Protein AF-0000000070552982 (afdb_homodimer)

Foldseek 3Di:
DDLVLVCVLVVDPLLVVLLVVQVVHKDFLVRSVVVDDDDSVVSVVSVVSCVVLVQKDWDDDPPTIIIHGDVVSVVCSVVVVVVVVPPPD/DDLVLVCVLVVDPLLVVLLVVQVVHKDFLVRSVVVDDDDSVVSVVSQVSCVVLVQKDWDDDPPTIIIHGDVVSVVCSVVVVVVVVPPPD

Solvent-accessible surface area (backbone atoms only — not comparable to full-atom values): 9796 Å² total; per-residue (Å²): 133,56,62,39,45,43,26,49,44,50,25,37,68,66,48,43,50,50,48,52,51,26,64,76,42,70,37,33,68,68,64,52,45,74,78,48,98,66,54,68,70,55,49,53,51,49,51,47,48,32,34,74,44,48,39,33,46,75,43,79,54,89,96,40,52,37,33,35,56,32,62,65,52,52,50,50,43,53,50,55,58,48,54,69,65,60,63,80,115,134,55,62,39,45,43,27,48,42,50,26,38,68,66,49,42,49,52,48,52,53,27,63,76,42,70,37,33,67,68,62,52,46,74,76,48,97,64,53,69,71,56,50,52,50,48,53,49,48,31,33,73,44,49,38,32,46,74,45,79,54,90,95,40,52,37,31,36,56,32,62,64,52,52,50,49,40,53,49,55,57,48,54,69,66,60,63,80,115

Radius of gyration: 18.56 Å; Cα contacts (8 Å, |Δi|>4): 207; chains: 2; bounding box: 26×62×46 Å

Nearest PDB structures (foldseek):
  7p6f-assembly2_CCC-2  TM=9.593E-01  e=2.022E-08  Streptomyces griseus
  7p6f-assembly1_BBB  TM=9.258E-01  e=1.214E-07  Streptomyces griseus
  3f6v-assembly1_A-2  TM=8.883E-01  e=1.583E-07  Rhodococcus jostii RHA1
  2oqg-assembly1_D  TM=9.238E-01  e=8.322E-07  Rhodococcus jostii RHA1
  3f6o-assembly1_A  TM=8.132E-01  e=5.229E-07  Rhodococcus jostii RHA1

Secondary structure (DSSP, 8-state):
--HHHHHHHHTSHHHHHHHHHHHH--EEHHHHHTT--S-HHHHHHHHHHHHHTTSEEEEEETTEEEEEE-HHHHHHHHHHHHHHHHTT-/--HHHHHHHHTSHHHHHHHHHHHH--EEHHHHHTT--S-HHHHHHHHHHHHHTTSEEEEEETTEEEEEE-HHHHHHHHHHHHHHHHTT-

pLDDT: mean 92.43, std 10.32, range [36.56, 98.38]

InterPro domains:
  IPR001845 HTH ArsR-type DNA-binding domain [PF01022] (12-58)
  IPR001845 HTH ArsR-type DNA-binding domain [PR00778] (7-22)
  IPR001845 HTH ArsR-type DNA-binding domain [PR00778] (39-54)
  IPR001845 HTH ArsR-type DNA-binding domain [PR00778] (54-69)
  IPR001845 HTH ArsR-type DNA-binding domain [PS50987] (1-89)
  IPR001845 HTH ArsR-type DNA-binding domain [SM00418] (5-83)
  IPR011991 ArsR-like helix-turn-helix domain [cd00090] (7-70)
  IPR036388 Winged helix-like DNA-binding domain superfamily [G3DSA:1.10.10.10] (2-87)
  IPR036390 Winged helix DNA-binding domain superfamily [SSF46785] (5-79)
  IPR047796 Transcriptional repressor SdpR-like [NF033789] (6-83)
  IPR051081 HTH-type Metal-responsive Transcriptional Regulators [PTHR33154] (2-84)

Sequence (178 aa):
MSVGSVFKAISDPTRREILKLLNEKDLSAGEIAEHFDISKPALTKHLNILREAELVSSEKQGNFVIYSINVTVLQQALSGFMSIFGKKEMSVGSVFKAISDPTRREILKLLNEKDLSAGEIAEHFDISKPALTKHLNILREAELVSSEKQGNFVIYSINVTVLQQALSGFMSIFGKKE

Organism: Lachnospira eligens (strain ATCC 27750 / DSM 3376 / VPI C15-48 / C15-B4) (NCBI:txid515620)

Structure (mmCIF, N/CA/C/O backbone):
data_AF-0000000070552982-model_v1
#
loop_
_entity.id
_entity.type
_entity.pdbx_description
1 polymer 'ArsR family transcriptional regulator'
#
loop_
_atom_site.group_PDB
_atom_site.id
_atom_site.type_symbol
_atom_site.label_atom_id
_atom_site.label_alt_id
_atom_site.label_comp_id
_atom_site.label_asym_id
_atom_site.label_entity_id
_atom_site.label_seq_id
_atom_site.pdbx_PDB_ins_code
_atom_site.Cartn_x
_atom_site.Cartn_y
_atom_site.Cartn_z
_atom_site.occupancy
_atom_site.B_iso_or_equiv
_atom_site.auth_seq_id
_atom_site.auth_comp_id
_atom_site.auth_asym_id
_atom_site.auth_atom_id
_atom_site.pdbx_PDB_model_num
ATOM 1 N N . MET A 1 1 ? -13.969 -5.266 -0.482 1 64.44 1 MET A N 1
ATOM 2 C CA . MET A 1 1 ? -12.547 -5.16 -0.178 1 64.44 1 MET A CA 1
ATOM 3 C C . MET A 1 1 ? -12.125 -3.701 -0.032 1 64.44 1 MET A C 1
ATOM 5 O O . MET A 1 1 ? -12.648 -2.83 -0.728 1 64.44 1 MET A O 1
ATOM 9 N N . SER A 1 2 ? -11.312 -3.51 1.043 1 81.44 2 SER A N 1
ATOM 10 C CA . SER A 1 2 ? -10.898 -2.125 1.256 1 81.44 2 SER A CA 1
ATOM 11 C C . SER A 1 2 ? -9.531 -1.852 0.637 1 81.44 2 SER A C 1
ATOM 13 O O . SER A 1 2 ? -8.75 -2.775 0.424 1 81.44 2 SER A O 1
ATOM 15 N N . VAL A 1 3 ? -9.336 -0.683 0.134 1 86.06 3 VAL A N 1
ATOM 16 C CA . VAL A 1 3 ? -8.047 -0.25 -0.408 1 86.06 3 VAL A CA 1
ATOM 17 C C . VAL A 1 3 ? -6.938 -0.542 0.598 1 86.06 3 VAL A C 1
ATOM 19 O O . VAL A 1 3 ? -5.812 -0.865 0.213 1 86.06 3 VAL A O 1
ATOM 22 N N . GLY A 1 4 ? -7.348 -0.542 1.834 1 90.44 4 GLY A N 1
ATOM 23 C CA . GLY A 1 4 ? -6.395 -0.831 2.895 1 90.44 4 GLY A CA 1
ATOM 24 C C . GLY A 1 4 ? -5.875 -2.256 2.859 1 90.44 4 GLY A C 1
ATOM 25 O O . GLY A 1 4 ? -4.695 -2.498 3.119 1 90.44 4 GLY A O 1
ATOM 26 N N . SER A 1 5 ? -6.773 -3.186 2.51 1 92.69 5 SER A N 1
ATOM 27 C CA . SER A 1 5 ? -6.375 -4.586 2.432 1 92.69 5 SER A CA 1
ATOM 28 C C . SER A 1 5 ? -5.367 -4.812 1.309 1 92.69 5 SER A C 1
ATOM 30 O O . SER A 1 5 ? -4.449 -5.625 1.442 1 92.69 5 SER A O 1
ATOM 32 N N . VAL A 1 6 ? -5.543 -4.109 0.26 1 95.06 6 VAL A N 1
ATOM 33 C CA . VAL A 1 6 ? -4.625 -4.211 -0.87 1 95.06 6 VAL A CA 1
ATOM 34 C C . VAL A 1 6 ? -3.246 -3.688 -0.465 1 95.06 6 VAL A C 1
ATOM 36 O O . VAL A 1 6 ? -2.234 -4.359 -0.675 1 95.06 6 VAL A O 1
ATOM 39 N N . PHE A 1 7 ? -3.246 -2.559 0.178 1 94.25 7 PHE A N 1
ATOM 40 C CA . PHE A 1 7 ? -1.975 -1.963 0.569 1 94.25 7 PHE A CA 1
ATOM 41 C C . PHE A 1 7 ? -1.266 -2.832 1.603 1 94.25 7 PHE A C 1
ATOM 43 O O . PHE A 1 7 ? -0.043 -2.984 1.559 1 94.25 7 PHE A O 1
ATOM 50 N N . LYS A 1 8 ? -2.016 -3.344 2.463 1 93.62 8 LYS A N 1
ATOM 51 C CA . LYS A 1 8 ? -1.441 -4.254 3.449 1 93.62 8 LYS A CA 1
ATOM 52 C C . LYS A 1 8 ? -0.845 -5.488 2.775 1 93.62 8 LYS A C 1
ATOM 54 O O . LYS A 1 8 ? 0.251 -5.926 3.131 1 93.62 8 LYS A O 1
ATOM 59 N N . ALA A 1 9 ? -1.543 -5.98 1.908 1 95.94 9 ALA A N 1
ATOM 60 C CA . ALA A 1 9 ? -1.104 -7.191 1.218 1 95.94 9 ALA A CA 1
ATOM 61 C C . ALA A 1 9 ? 0.209 -6.953 0.478 1 95.94 9 ALA A C 1
ATOM 63 O O . ALA A 1 9 ? 1.13 -7.77 0.558 1 95.94 9 ALA A O 1
ATOM 64 N N . ILE A 1 10 ? 0.353 -5.812 -0.151 1 95 10 ILE A N 1
ATOM 65 C CA . ILE A 1 10 ? 1.493 -5.613 -1.039 1 95 10 ILE A CA 1
ATOM 66 C C . ILE A 1 10 ? 2.625 -4.922 -0.281 1 95 10 ILE A C 1
ATOM 68 O O . ILE A 1 10 ? 3.674 -4.625 -0.855 1 95 10 ILE A O 1
ATOM 72 N N . SER A 1 11 ? 2.375 -4.645 0.982 1 94.12 11 SER A N 1
ATOM 73 C CA . SER A 1 11 ? 3.461 -4.09 1.786 1 94.12 11 SER A CA 1
ATOM 74 C C . SER A 1 11 ? 4.578 -5.109 1.981 1 94.12 11 SER A C 1
ATOM 76 O O . SER A 1 11 ? 5.699 -4.746 2.348 1 94.12 11 SER A O 1
ATOM 78 N N . ASP A 1 12 ? 4.312 -6.363 1.79 1 95.19 12 ASP A N 1
ATOM 79 C CA . ASP A 1 12 ? 5.281 -7.445 1.921 1 95.19 12 ASP A CA 1
ATOM 80 C C . ASP A 1 12 ? 6.039 -7.668 0.613 1 95.19 12 ASP A C 1
ATOM 82 O O . ASP A 1 12 ? 5.426 -7.832 -0.444 1 95.19 12 ASP A O 1
ATOM 86 N N . PRO A 1 13 ? 7.344 -7.734 0.72 1 94.12 13 PRO A N 1
ATOM 87 C CA . PRO A 1 13 ? 8.117 -7.891 -0.512 1 94.12 13 PRO A CA 1
ATOM 88 C C . PRO A 1 13 ? 7.883 -9.234 -1.193 1 94.12 13 PRO A C 1
ATOM 90 O O . PRO A 1 13 ? 7.898 -9.32 -2.424 1 94.12 13 PRO A O 1
ATOM 93 N N . THR A 1 14 ? 7.742 -10.234 -0.427 1 96.44 14 THR A N 1
ATOM 94 C CA . THR A 1 14 ? 7.52 -11.555 -0.996 1 96.44 14 THR A CA 1
ATOM 95 C C . THR A 1 14 ? 6.215 -11.594 -1.785 1 96.44 14 THR A C 1
ATOM 97 O O . THR A 1 14 ? 6.168 -12.133 -2.893 1 96.44 14 THR A O 1
ATOM 100 N N . ARG A 1 15 ? 5.227 -11.023 -1.212 1 96.81 15 ARG A N 1
ATOM 101 C CA . ARG A 1 15 ? 3.939 -10.992 -1.895 1 96.81 15 ARG A CA 1
ATOM 102 C C . ARG A 1 15 ? 4.016 -10.164 -3.174 1 96.81 15 ARG A C 1
ATOM 104 O O . ARG A 1 15 ? 3.373 -10.5 -4.172 1 96.81 15 ARG A O 1
ATOM 111 N N . ARG A 1 16 ? 4.758 -9.086 -3.146 1 95.56 16 ARG A N 1
ATOM 112 C CA . ARG A 1 16 ? 4.953 -8.32 -4.371 1 95.56 16 ARG A CA 1
ATOM 113 C C . ARG A 1 16 ? 5.66 -9.156 -5.434 1 95.56 16 ARG A C 1
ATOM 115 O O . ARG A 1 16 ? 5.332 -9.07 -6.621 1 95.56 16 ARG A O 1
ATOM 122 N N . GLU A 1 17 ? 6.57 -9.922 -5.074 1 95.88 17 GLU A N 1
ATOM 123 C CA . GLU A 1 17 ? 7.297 -10.789 -6.004 1 95.88 17 GLU A CA 1
ATOM 124 C C . GLU A 1 17 ? 6.395 -11.883 -6.555 1 95.88 17 GLU A C 1
ATOM 126 O O . GLU A 1 17 ? 6.496 -12.25 -7.727 1 95.88 17 GLU A O 1
ATOM 131 N N . ILE A 1 18 ? 5.59 -12.414 -5.723 1 97.69 18 ILE A N 1
ATOM 132 C CA . ILE A 1 18 ? 4.629 -13.422 -6.164 1 97.69 18 ILE A CA 1
ATOM 133 C C . ILE A 1 18 ? 3.727 -12.836 -7.246 1 97.69 18 ILE A C 1
ATOM 135 O O . ILE A 1 18 ? 3.479 -13.477 -8.273 1 97.69 18 ILE A O 1
ATOM 139 N N . LEU A 1 19 ? 3.271 -11.648 -7.031 1 97.25 19 LEU A N 1
ATOM 140 C CA . LEU A 1 19 ? 2.406 -10.992 -8.008 1 97.25 19 LEU A CA 1
ATOM 141 C C . LEU A 1 19 ? 3.139 -10.781 -9.328 1 97.25 19 LEU A C 1
ATOM 143 O O . LEU A 1 19 ? 2.549 -10.938 -10.398 1 97.25 19 LEU A O 1
ATOM 147 N N . LYS A 1 20 ? 4.352 -10.422 -9.242 1 95.31 20 LYS A N 1
ATOM 148 C CA . LYS A 1 20 ? 5.164 -10.258 -10.438 1 95.31 20 LYS A CA 1
ATOM 149 C C . LYS A 1 20 ? 5.25 -11.555 -11.234 1 95.31 20 LYS A C 1
ATOM 151 O O . LYS A 1 20 ? 5.109 -11.555 -12.461 1 95.31 20 LYS A O 1
ATOM 156 N N . LEU A 1 21 ? 5.48 -12.555 -10.523 1 96.12 21 LEU A N 1
ATOM 157 C CA . LEU A 1 21 ? 5.562 -13.875 -11.148 1 96.12 21 LEU A CA 1
ATOM 158 C C . LEU A 1 21 ? 4.25 -14.227 -11.836 1 96.12 21 LEU A C 1
ATOM 160 O O . LEU A 1 21 ? 4.25 -14.672 -12.992 1 96.12 21 LEU A O 1
ATOM 164 N N . LEU A 1 22 ? 3.164 -13.945 -11.195 1 97.19 22 LEU A N 1
ATOM 165 C CA . LEU A 1 22 ? 1.846 -14.32 -11.703 1 97.19 22 LEU A CA 1
ATOM 166 C C . LEU A 1 22 ? 1.429 -13.406 -12.852 1 97.19 22 LEU A C 1
ATOM 168 O O . LEU A 1 22 ? 0.516 -13.734 -13.609 1 97.19 22 LEU A O 1
ATOM 172 N N . ASN A 1 23 ? 2.018 -12.289 -12.828 1 95.44 23 ASN A N 1
ATOM 173 C CA . ASN A 1 23 ? 1.771 -11.398 -13.961 1 95.44 23 ASN A CA 1
ATOM 174 C C . ASN A 1 23 ? 2.309 -11.992 -15.258 1 95.44 23 ASN A C 1
ATOM 176 O O . ASN A 1 23 ? 1.804 -11.68 -16.344 1 95.44 23 ASN A O 1
ATOM 180 N N . GLU A 1 24 ? 3.273 -12.781 -15.203 1 94.44 24 GLU A N 1
ATOM 181 C CA . GLU A 1 24 ? 3.881 -13.406 -16.375 1 94.44 24 GLU A CA 1
ATOM 182 C C . GLU A 1 24 ? 3.113 -14.656 -16.797 1 94.44 24 GLU A C 1
ATOM 184 O O . GLU A 1 24 ? 2.992 -14.945 -17.984 1 94.44 24 GLU A O 1
ATOM 189 N N . LYS A 1 25 ? 2.678 -15.406 -15.82 1 95.75 25 LYS A N 1
ATOM 190 C CA . LYS A 1 25 ? 1.979 -16.656 -16.094 1 95.75 25 LYS A CA 1
ATOM 191 C C . LYS A 1 25 ? 1.217 -17.141 -14.867 1 95.75 25 LYS A C 1
ATOM 193 O O . LYS A 1 25 ? 1.643 -16.922 -13.734 1 95.75 25 LYS A O 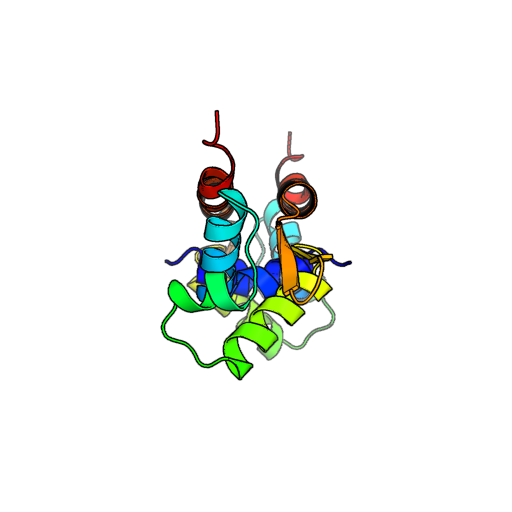1
ATOM 198 N N . ASP A 1 26 ? 0.097 -17.844 -15.094 1 97.62 26 ASP A N 1
ATOM 199 C CA . ASP A 1 26 ? -0.603 -18.547 -14.023 1 97.62 26 ASP A CA 1
ATOM 200 C C . ASP A 1 26 ? 0.213 -19.734 -13.523 1 97.62 26 ASP A C 1
ATOM 202 O O . ASP A 1 26 ? 0.816 -20.453 -14.312 1 97.62 26 ASP A O 1
ATOM 206 N N . LEU A 1 27 ? 0.264 -19.906 -12.234 1 97.94 27 LEU A N 1
ATOM 207 C CA . LEU A 1 27 ? 1.106 -20.953 -11.68 1 97.94 27 LEU A CA 1
ATOM 208 C C . LEU A 1 27 ? 0.408 -21.641 -10.508 1 97.94 27 LEU A C 1
ATOM 210 O O . LEU A 1 27 ? -0.45 -21.047 -9.852 1 97.94 27 LEU A O 1
ATOM 214 N N . SER A 1 28 ? 0.802 -22.891 -10.312 1 97.5 28 SER A N 1
ATOM 215 C CA . SER A 1 28 ? 0.379 -23.594 -9.109 1 97.5 28 SER A CA 1
ATOM 216 C C . SER A 1 28 ? 1.217 -23.188 -7.902 1 97.5 28 SER A C 1
ATOM 218 O O . SER A 1 28 ? 2.271 -22.562 -8.055 1 97.5 28 SER A O 1
ATOM 220 N N . ALA A 1 29 ? 0.72 -23.547 -6.66 1 96.38 29 ALA A N 1
ATOM 221 C CA . ALA A 1 29 ? 1.483 -23.266 -5.449 1 96.38 29 ALA A CA 1
ATOM 222 C C . ALA A 1 29 ? 2.885 -23.859 -5.527 1 96.38 29 ALA A C 1
ATOM 224 O O . ALA A 1 29 ? 3.859 -23.234 -5.102 1 96.38 29 ALA A O 1
ATOM 225 N N . GLY A 1 30 ? 2.936 -25.062 -6.047 1 95.5 30 GLY A N 1
ATOM 226 C CA . GLY A 1 30 ? 4.219 -25.734 -6.199 1 95.5 30 GLY A CA 1
ATOM 227 C C . GLY A 1 30 ? 5.16 -25 -7.145 1 95.5 30 GLY A C 1
ATOM 228 O O . GLY A 1 30 ? 6.348 -24.859 -6.855 1 95.5 30 GLY A O 1
ATOM 229 N N . GLU A 1 31 ? 4.664 -24.609 -8.273 1 96.94 31 GLU A N 1
ATOM 230 C CA . GLU A 1 31 ? 5.457 -23.859 -9.25 1 96.94 31 GLU A CA 1
ATOM 231 C C . GLU A 1 31 ? 5.926 -22.531 -8.68 1 96.94 31 GLU A C 1
ATOM 233 O O . GLU A 1 31 ? 7.051 -22.094 -8.938 1 96.94 31 GLU A O 1
ATOM 238 N N . ILE A 1 32 ? 5.066 -21.875 -7.961 1 97.75 32 ILE A N 1
ATOM 239 C CA . ILE A 1 32 ? 5.441 -20.625 -7.309 1 97.75 32 ILE A CA 1
ATOM 240 C C . ILE A 1 32 ? 6.562 -20.891 -6.305 1 97.75 32 ILE A C 1
ATOM 242 O O . ILE A 1 32 ? 7.551 -20.156 -6.262 1 97.75 32 ILE A O 1
ATOM 246 N N . ALA A 1 33 ? 6.465 -21.906 -5.535 1 96.88 33 ALA A N 1
ATOM 247 C CA . ALA A 1 33 ? 7.422 -22.234 -4.484 1 96.88 33 ALA A CA 1
ATOM 248 C C . ALA A 1 33 ? 8.828 -22.422 -5.059 1 96.88 33 ALA A C 1
ATOM 250 O O . ALA A 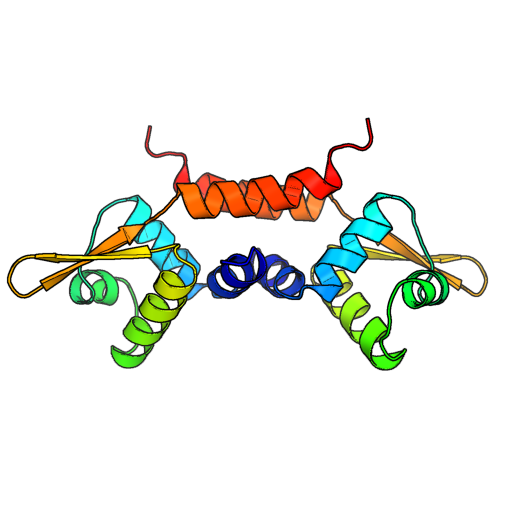1 33 ? 9.82 -22.141 -4.383 1 96.88 33 ALA A O 1
ATOM 251 N N . GLU A 1 34 ? 8.883 -22.828 -6.316 1 96.88 34 GLU A N 1
ATOM 252 C CA . GLU A 1 34 ? 10.164 -23.078 -6.977 1 96.88 34 GLU A CA 1
ATOM 253 C C . GLU A 1 34 ? 10.953 -21.781 -7.156 1 96.88 34 GLU A C 1
ATOM 255 O O . GLU A 1 34 ? 12.164 -21.812 -7.367 1 96.88 34 GLU A O 1
ATOM 260 N N . HIS A 1 35 ? 10.273 -20.703 -7.031 1 96.56 35 HIS A N 1
ATOM 261 C CA . HIS A 1 35 ? 10.906 -19.422 -7.281 1 96.56 35 HIS A CA 1
ATOM 262 C C . HIS A 1 35 ? 11.266 -18.719 -5.977 1 96.56 35 HIS A C 1
ATOM 264 O O . HIS A 1 35 ? 11.836 -17.625 -5.988 1 96.56 35 HIS A O 1
ATOM 270 N N . PHE A 1 36 ? 10.945 -19.297 -4.832 1 96.56 36 PHE A N 1
ATOM 271 C CA . PHE A 1 36 ? 11.172 -18.672 -3.537 1 96.56 36 PHE A CA 1
ATOM 272 C C . PHE A 1 36 ? 11.836 -19.641 -2.566 1 96.56 36 PHE A C 1
ATOM 274 O O . PHE A 1 36 ? 11.688 -20.859 -2.699 1 96.56 36 PHE A O 1
ATOM 281 N N . ASP A 1 37 ? 12.578 -19.016 -1.658 1 95.69 37 ASP A N 1
ATOM 282 C CA . ASP A 1 37 ? 13.156 -19.797 -0.564 1 95.69 37 ASP A CA 1
ATOM 283 C C . ASP A 1 37 ? 12.328 -19.641 0.71 1 95.69 37 ASP A C 1
ATOM 285 O O . ASP A 1 37 ? 12.797 -19.094 1.703 1 95.69 37 ASP A O 1
ATOM 289 N N . ILE A 1 38 ? 11.141 -20.094 0.695 1 94.31 38 ILE A N 1
ATOM 290 C CA . ILE A 1 38 ? 10.242 -20 1.844 1 94.31 38 ILE A CA 1
ATOM 291 C C . ILE A 1 38 ? 9.516 -21.344 2.027 1 94.31 38 ILE A C 1
ATOM 293 O O . ILE A 1 38 ? 9.469 -22.156 1.105 1 94.31 38 ILE A O 1
ATOM 297 N N . SER A 1 39 ? 9.039 -21.578 3.205 1 96.25 39 SER A N 1
ATOM 298 C CA . SER A 1 39 ? 8.336 -22.812 3.523 1 96.25 39 SER A CA 1
ATOM 299 C C . SER A 1 39 ? 6.965 -22.859 2.854 1 96.25 39 SER A C 1
ATOM 301 O O . SER A 1 39 ? 6.418 -21.812 2.482 1 96.25 39 SER A O 1
ATOM 303 N N . LYS A 1 40 ? 6.453 -24.047 2.691 1 95.31 40 LYS A N 1
ATOM 304 C CA . LYS A 1 40 ? 5.117 -24.234 2.135 1 95.31 40 LYS A CA 1
ATOM 305 C C . LYS A 1 40 ? 4.066 -23.5 2.973 1 95.31 40 LYS A C 1
ATOM 307 O O . LYS A 1 40 ? 3.195 -22.812 2.432 1 95.31 40 LYS A O 1
ATOM 312 N N . PRO A 1 41 ? 4.148 -23.625 4.297 1 96.81 41 PRO A N 1
ATOM 313 C CA . PRO A 1 41 ? 3.178 -22.891 5.102 1 96.81 41 PRO A CA 1
ATOM 314 C C . PRO A 1 41 ? 3.264 -21.375 4.883 1 96.81 41 PRO A C 1
ATOM 316 O O . PRO A 1 41 ? 2.236 -20.688 4.855 1 96.81 41 PRO A O 1
ATOM 319 N N . ALA A 1 42 ? 4.449 -20.859 4.727 1 97.44 42 ALA A N 1
ATOM 320 C CA . ALA A 1 42 ? 4.625 -19.438 4.477 1 97.44 42 ALA A CA 1
ATOM 321 C C . ALA A 1 42 ? 4.012 -19.031 3.139 1 97.44 42 ALA A C 1
ATOM 323 O O . ALA A 1 42 ? 3.32 -18.016 3.045 1 97.44 42 ALA A O 1
ATOM 324 N N . LEU A 1 43 ? 4.316 -19.812 2.146 1 97.75 43 LEU A N 1
ATOM 325 C CA . LEU A 1 43 ? 3.764 -19.531 0.824 1 97.75 43 LEU A CA 1
ATOM 326 C C . LEU A 1 43 ? 2.24 -19.547 0.859 1 97.75 43 LEU A C 1
ATOM 328 O O . LEU A 1 43 ? 1.594 -18.672 0.286 1 97.75 43 LEU A O 1
ATOM 332 N N . THR A 1 44 ? 1.737 -20.562 1.433 1 97.38 44 THR A N 1
ATOM 333 C CA . THR A 1 44 ? 0.289 -20.672 1.564 1 97.38 44 THR A CA 1
ATOM 334 C C . THR A 1 44 ? -0.287 -19.438 2.234 1 97.38 44 THR A C 1
ATOM 336 O O . THR A 1 44 ? -1.286 -18.875 1.771 1 97.38 44 THR A O 1
ATOM 339 N N . LYS A 1 45 ? 0.34 -19.016 3.33 1 98.12 45 LYS A N 1
ATOM 340 C CA . LYS A 1 45 ? -0.1 -17.812 4.035 1 98.12 45 LYS A CA 1
ATOM 341 C C . LYS A 1 45 ? -0.075 -16.594 3.119 1 98.12 45 LYS A C 1
ATOM 343 O O . LYS A 1 45 ? -1.018 -15.797 3.109 1 98.12 45 LYS A O 1
ATOM 348 N N . HIS A 1 46 ? 1 -16.438 2.389 1 98.25 46 HIS A N 1
ATOM 349 C CA . HIS A 1 46 ? 1.101 -15.32 1.455 1 98.25 46 HIS A CA 1
ATOM 350 C C . HIS A 1 46 ? -0.018 -15.367 0.42 1 98.25 46 HIS A C 1
ATOM 352 O O . HIS A 1 46 ? -0.669 -14.352 0.159 1 98.25 46 HIS A O 1
ATOM 358 N N . LEU A 1 47 ? -0.229 -16.547 -0.145 1 98.25 47 LEU A N 1
ATOM 359 C CA . LEU A 1 47 ? -1.253 -16.703 -1.173 1 98.25 47 LEU A CA 1
ATOM 360 C C . LEU A 1 47 ? -2.641 -16.438 -0.605 1 98.25 47 LEU A C 1
ATOM 362 O O . LEU A 1 47 ? -3.486 -15.844 -1.283 1 98.25 47 LEU A O 1
ATOM 366 N N . ASN A 1 48 ? -2.889 -16.812 0.602 1 98 48 ASN A N 1
ATOM 367 C CA . ASN A 1 48 ? -4.168 -16.531 1.249 1 98 48 ASN A CA 1
ATOM 368 C C . ASN A 1 48 ? -4.398 -15.039 1.442 1 98 48 ASN A C 1
ATOM 370 O O . ASN A 1 48 ? -5.492 -14.539 1.191 1 98 48 ASN A O 1
ATOM 374 N N . ILE A 1 49 ? -3.393 -14.383 1.924 1 97.75 49 ILE A N 1
ATOM 375 C CA . ILE A 1 49 ? -3.488 -12.938 2.127 1 97.75 49 ILE A CA 1
ATOM 376 C C . ILE A 1 49 ? -3.781 -12.25 0.798 1 97.75 49 ILE A C 1
ATOM 378 O O . ILE A 1 49 ? -4.641 -11.367 0.726 1 97.75 49 ILE A O 1
ATOM 382 N N . LEU A 1 50 ? -3.105 -12.68 -0.257 1 98 50 LEU A N 1
ATOM 383 C CA . LEU A 1 50 ? -3.299 -12.102 -1.58 1 98 50 LEU A CA 1
ATOM 384 C C . LEU A 1 50 ? -4.699 -12.398 -2.104 1 98 50 LEU A C 1
ATOM 386 O O . LEU A 1 50 ? -5.324 -11.547 -2.74 1 98 50 LEU A O 1
ATOM 390 N N . ARG A 1 51 ? -5.16 -13.555 -1.821 1 97.25 51 ARG A N 1
ATOM 391 C CA . ARG A 1 51 ? -6.508 -13.93 -2.232 1 97.25 51 ARG A CA 1
ATOM 392 C C . ARG A 1 51 ? -7.559 -13.125 -1.474 1 97.25 51 ARG A C 1
ATOM 394 O O . ARG A 1 51 ? -8.531 -12.648 -2.066 1 97.25 51 ARG A O 1
ATOM 401 N N . GLU A 1 52 ? -7.402 -12.992 -0.218 1 96.62 52 GLU A N 1
ATOM 402 C CA . GLU A 1 52 ? -8.336 -12.234 0.609 1 96.62 52 GLU A CA 1
ATOM 403 C C . GLU A 1 52 ? -8.422 -10.781 0.157 1 96.62 52 GLU A C 1
ATOM 405 O O . GLU A 1 52 ? -9.477 -10.156 0.241 1 96.62 52 GLU A O 1
ATOM 410 N N . ALA A 1 53 ? -7.316 -10.305 -0.318 1 96.81 53 ALA A N 1
ATOM 411 C CA . ALA A 1 53 ? -7.27 -8.938 -0.833 1 96.81 53 ALA A CA 1
ATOM 412 C C . ALA A 1 53 ? -7.758 -8.883 -2.277 1 96.81 53 ALA A C 1
ATOM 414 O O . ALA A 1 53 ? -7.711 -7.828 -2.914 1 96.81 53 ALA A O 1
ATOM 415 N N . GLU A 1 54 ? -8.078 -10 -2.82 1 97.44 54 GLU A N 1
ATOM 416 C CA . GLU A 1 54 ? -8.633 -10.156 -4.16 1 97.44 54 GLU A CA 1
ATOM 417 C C . GLU A 1 54 ? -7.594 -9.852 -5.23 1 97.44 54 GLU A C 1
ATOM 419 O O . GLU A 1 54 ? -7.941 -9.539 -6.371 1 97.44 54 GLU A O 1
ATOM 424 N N . LEU A 1 55 ? -6.406 -9.93 -4.895 1 97.5 55 LEU A N 1
ATOM 425 C CA . LEU A 1 55 ? -5.32 -9.656 -5.832 1 97.5 55 LEU A CA 1
ATOM 426 C C . LEU A 1 55 ? -4.969 -10.906 -6.629 1 97.5 55 LEU A C 1
ATOM 428 O O . LEU A 1 55 ? -4.328 -10.82 -7.68 1 97.5 55 LEU A O 1
ATOM 432 N N . VAL A 1 56 ? -5.312 -12.055 -6.066 1 98.12 56 VAL A N 1
ATOM 433 C CA . VAL A 1 56 ? -5.051 -13.352 -6.684 1 98.12 56 VAL A CA 1
ATOM 434 C C . VAL A 1 56 ? -6.324 -14.195 -6.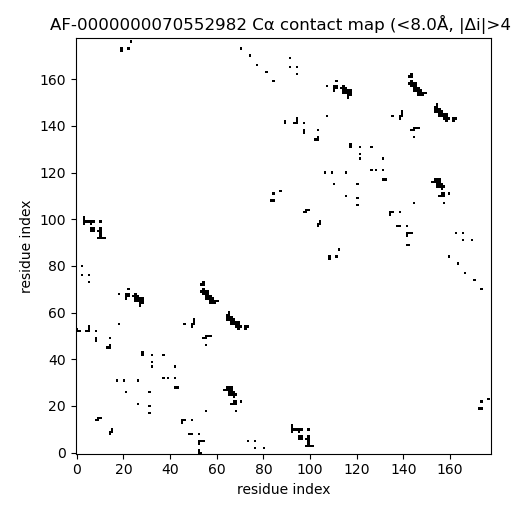672 1 98.12 56 VAL A C 1
ATOM 436 O O . VAL A 1 56 ? -7.074 -14.18 -5.691 1 98.12 56 VAL A O 1
ATOM 439 N N . SER A 1 57 ? -6.535 -14.797 -7.734 1 98.06 57 SER A N 1
ATOM 440 C CA . SER A 1 57 ? -7.59 -15.797 -7.816 1 98.06 57 SER A CA 1
ATOM 441 C C . SER A 1 57 ? -7.008 -17.203 -7.934 1 98.06 57 SER A C 1
ATOM 443 O O . SER A 1 57 ? -5.859 -17.375 -8.344 1 98.06 57 SER A O 1
ATOM 445 N N . SER A 1 58 ? -7.793 -18.109 -7.504 1 97.62 58 SER A N 1
ATOM 446 C CA . SER A 1 58 ? -7.371 -19.5 -7.641 1 97.62 58 SER A CA 1
ATOM 447 C C . SER A 1 58 ? -8.484 -20.359 -8.242 1 97.62 58 SER A C 1
ATOM 449 O O . SER A 1 58 ? -9.664 -20.109 -8.008 1 97.62 58 SER A O 1
ATOM 451 N N . GLU A 1 59 ? -8.062 -21.281 -9.07 1 96.75 59 GLU A N 1
ATOM 452 C CA . GLU A 1 59 ? -8.969 -22.234 -9.695 1 96.75 59 GLU A CA 1
ATOM 453 C C . GLU A 1 59 ? -8.398 -23.656 -9.664 1 96.75 59 GLU A C 1
ATOM 455 O O . GLU A 1 59 ? -7.211 -23.844 -9.93 1 96.75 59 GLU A O 1
ATOM 460 N N . LYS A 1 60 ? -9.312 -24.562 -9.328 1 95.81 60 LYS A N 1
ATOM 461 C CA . LYS A 1 60 ? -8.891 -25.969 -9.336 1 95.81 60 LYS A CA 1
ATOM 462 C C . LYS A 1 60 ? -8.82 -26.516 -10.758 1 95.81 60 LYS A C 1
ATOM 464 O O . LYS A 1 60 ? -9.766 -26.344 -11.539 1 95.81 60 LYS A O 1
ATOM 469 N N . GLN A 1 61 ? -7.734 -27 -11.078 1 94.12 61 GLN A N 1
ATOM 470 C CA . GLN A 1 61 ? -7.539 -27.688 -12.344 1 94.12 61 GLN A CA 1
ATOM 471 C C . GLN A 1 61 ? -6.988 -29.094 -12.117 1 94.12 61 GLN A C 1
ATOM 473 O O . GLN A 1 61 ? -5.781 -29.281 -11.953 1 94.12 61 GLN A O 1
ATOM 478 N N . GLY A 1 62 ? -7.867 -30.109 -12.266 1 92.38 62 GLY A N 1
ATOM 479 C CA . GLY A 1 62 ? -7.44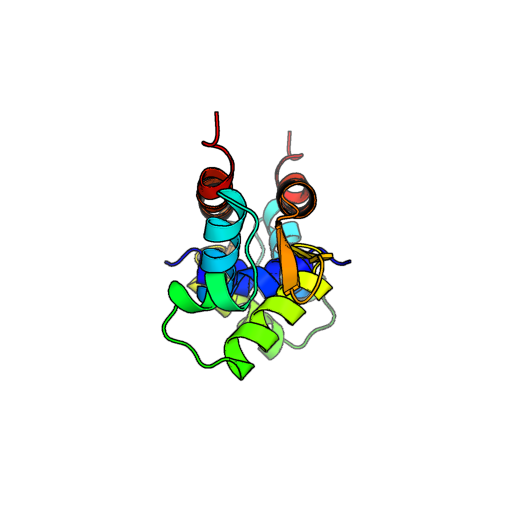1 -31.453 -11.922 1 92.38 62 GLY A CA 1
ATOM 480 C C . GLY A 1 62 ? -7.027 -31.594 -10.469 1 92.38 62 GLY A C 1
ATOM 481 O O . GLY A 1 62 ? -7.797 -31.266 -9.562 1 92.38 62 GLY A O 1
ATOM 482 N N . ASN A 1 63 ? -5.742 -31.953 -10.234 1 91.62 63 ASN A N 1
ATOM 483 C CA . ASN A 1 63 ? -5.227 -32.156 -8.883 1 91.62 63 ASN A CA 1
ATOM 484 C C . ASN A 1 63 ? -4.449 -30.953 -8.383 1 91.62 63 ASN A C 1
ATOM 486 O O . ASN A 1 63 ? -3.82 -31.016 -7.328 1 91.62 63 ASN A O 1
ATOM 490 N N . PHE A 1 64 ? -4.551 -29.875 -9.188 1 91.75 64 PHE A N 1
ATOM 491 C CA . PHE A 1 64 ? -3.758 -28.719 -8.812 1 91.75 64 PHE A CA 1
ATOM 492 C C . PHE A 1 64 ? -4.641 -27.484 -8.68 1 91.75 64 PHE A C 1
ATOM 494 O O . PHE A 1 64 ? -5.73 -27.422 -9.25 1 91.75 64 PHE A O 1
ATOM 501 N N . VAL A 1 65 ? -4.172 -26.625 -7.824 1 96.31 65 VAL A N 1
ATOM 502 C CA . VAL A 1 65 ? -4.773 -25.312 -7.738 1 96.31 65 VAL A CA 1
ATOM 503 C C . VAL A 1 65 ? -3.918 -24.297 -8.5 1 96.31 65 VAL A C 1
ATOM 505 O O . VAL A 1 65 ? -2.721 -24.172 -8.234 1 96.31 65 VAL A O 1
ATOM 508 N N . ILE A 1 66 ? -4.578 -23.578 -9.484 1 98.12 66 ILE A N 1
ATOM 509 C CA . ILE A 1 66 ? -3.857 -22.625 -10.32 1 98.12 66 ILE A CA 1
ATOM 510 C C . ILE A 1 66 ? -4.18 -21.203 -9.867 1 98.12 66 ILE A C 1
ATOM 512 O O . ILE A 1 66 ? -5.348 -20.844 -9.695 1 98.12 66 ILE A O 1
ATOM 516 N N . TYR A 1 67 ? -3.141 -20.438 -9.688 1 98.38 67 TYR A N 1
ATOM 517 C CA . TYR A 1 67 ? -3.27 -19.062 -9.227 1 98.38 67 TYR A CA 1
ATOM 518 C C . TYR A 1 67 ? -3.051 -18.078 -10.375 1 98.38 67 TYR A C 1
ATOM 520 O O . TYR A 1 67 ? -2.162 -18.281 -11.211 1 98.38 67 TYR A O 1
ATOM 528 N N . SER A 1 68 ? -3.893 -17.031 -10.414 1 98 68 SER A N 1
ATOM 529 C CA . SER A 1 68 ? -3.807 -15.953 -11.398 1 98 68 SER A CA 1
ATOM 530 C C . SER A 1 68 ? -3.93 -14.586 -10.734 1 98 68 SER A C 1
ATOM 532 O O . SER A 1 68 ? -4.633 -14.43 -9.734 1 98 68 SER A O 1
ATOM 534 N N . ILE A 1 69 ? -3.258 -13.633 -11.312 1 97.19 69 ILE A N 1
ATOM 535 C CA . ILE A 1 69 ? -3.285 -12.289 -10.742 1 97.19 69 ILE A CA 1
ATOM 536 C C . ILE A 1 69 ? -4.52 -11.547 -11.234 1 97.19 69 ILE A C 1
ATOM 538 O O . ILE A 1 69 ? -4.949 -11.734 -12.375 1 97.19 69 ILE A O 1
ATOM 542 N N . ASN A 1 70 ? -5.078 -10.766 -10.328 1 96 70 ASN A N 1
ATOM 543 C CA . ASN A 1 70 ? -6.117 -9.797 -10.68 1 96 70 ASN A CA 1
ATOM 544 C C . ASN A 1 70 ? -5.559 -8.383 -10.766 1 96 70 ASN A C 1
ATOM 546 O O . ASN A 1 70 ? -5.777 -7.57 -9.859 1 96 70 ASN A O 1
ATOM 550 N N . VAL A 1 71 ? -5.02 -8.023 -11.859 1 92.19 71 VAL A N 1
ATOM 551 C CA . VAL A 1 71 ? -4.324 -6.754 -12.039 1 92.19 71 VAL A CA 1
ATOM 552 C C . VAL A 1 71 ? -5.32 -5.602 -11.938 1 92.19 71 VAL A C 1
ATOM 554 O O . VAL A 1 71 ? -4.992 -4.531 -11.414 1 92.19 71 VAL A O 1
ATOM 557 N N . THR A 1 72 ? -6.5 -5.879 -12.367 1 92.31 72 THR A N 1
ATOM 558 C CA . THR A 1 72 ? -7.516 -4.836 -12.375 1 92.31 72 THR A CA 1
ATOM 559 C C . THR A 1 72 ? -7.805 -4.352 -10.953 1 92.31 72 THR A C 1
ATOM 561 O O . THR A 1 72 ? -8.016 -3.158 -10.734 1 92.31 72 THR A O 1
ATOM 564 N N . VAL A 1 73 ? -7.816 -5.27 -10.055 1 93.69 73 VAL A N 1
ATOM 565 C CA . VAL A 1 73 ? -8.062 -4.922 -8.664 1 93.69 73 VAL A CA 1
ATOM 566 C C . VAL A 1 73 ? -6.953 -4.004 -8.156 1 93.69 73 VAL A C 1
ATOM 568 O O . VAL A 1 73 ? -7.223 -3 -7.488 1 93.69 73 VAL A O 1
ATOM 571 N N . LEU A 1 74 ? -5.785 -4.371 -8.453 1 91.75 74 LEU A N 1
ATOM 572 C CA . LEU A 1 74 ? -4.629 -3.57 -8.07 1 91.75 74 LEU A CA 1
ATOM 573 C C . LEU A 1 74 ? -4.695 -2.182 -8.695 1 91.75 74 LEU A C 1
ATOM 575 O O . LEU A 1 74 ? -4.488 -1.177 -8.016 1 91.75 74 LEU A O 1
ATOM 579 N N . GLN A 1 75 ? -4.969 -2.111 -9.93 1 91 75 GLN A N 1
ATOM 580 C CA . GLN A 1 75 ? -5.059 -0.853 -10.656 1 91 75 GLN A CA 1
ATOM 581 C C . GLN A 1 75 ? -6.133 0.054 -10.062 1 91 75 GLN A C 1
ATOM 583 O O . GLN A 1 75 ? -5.914 1.257 -9.898 1 91 75 GLN A O 1
ATOM 588 N N . GLN A 1 76 ? -7.242 -0.51 -9.773 1 92.56 76 GLN A N 1
ATOM 589 C CA . GLN A 1 76 ? -8.352 0.256 -9.211 1 92.56 76 GLN A CA 1
ATOM 590 C C . GLN A 1 76 ? -7.984 0.809 -7.832 1 92.56 76 GLN A C 1
ATOM 592 O O . GLN A 1 76 ? -8.281 1.966 -7.527 1 92.56 76 GLN A O 1
ATOM 597 N N . ALA A 1 77 ? -7.383 -0.038 -7.078 1 92.12 77 ALA A N 1
ATOM 598 C CA . ALA A 1 77 ? -6.984 0.393 -5.742 1 92.12 77 ALA A CA 1
ATOM 599 C C . ALA A 1 77 ? -6.004 1.561 -5.809 1 92.12 77 ALA A C 1
ATOM 601 O O . ALA A 1 77 ? -6.191 2.578 -5.141 1 92.12 77 ALA A O 1
ATOM 602 N N . LEU A 1 78 ? -5.004 1.429 -6.676 1 90.25 78 LEU A N 1
ATOM 603 C CA . LEU A 1 78 ? -3.967 2.449 -6.785 1 90.25 78 LEU A CA 1
ATOM 604 C C . LEU A 1 78 ? -4.523 3.727 -7.402 1 90.25 78 LEU A C 1
ATOM 606 O O . LEU A 1 78 ? -4.238 4.828 -6.93 1 90.25 78 LEU A O 1
ATOM 610 N N . SER A 1 79 ? -5.324 3.564 -8.398 1 89.31 79 SER A N 1
ATOM 611 C CA . SER A 1 79 ? -5.914 4.727 -9.047 1 89.31 79 SER A CA 1
ATOM 612 C C . SER A 1 79 ? -6.902 5.434 -8.133 1 89.31 79 SER A C 1
ATOM 614 O O . SER A 1 79 ? -6.949 6.668 -8.086 1 89.31 79 SER A O 1
ATOM 616 N N . GLY A 1 80 ? -7.648 4.703 -7.461 1 88.94 80 GLY A N 1
ATOM 617 C CA . GLY A 1 80 ? -8.586 5.27 -6.504 1 88.94 80 GLY A CA 1
ATOM 618 C C . GLY A 1 80 ? -7.91 6.059 -5.398 1 88.94 80 GLY A C 1
ATOM 619 O O . GLY A 1 80 ? -8.344 7.16 -5.059 1 88.94 80 GLY A O 1
ATOM 620 N N . PHE A 1 81 ? -6.902 5.496 -4.98 1 89.69 81 PHE A N 1
ATOM 621 C CA . PHE A 1 81 ? -6.164 6.184 -3.93 1 89.69 81 PHE A CA 1
ATOM 622 C C . PHE A 1 81 ? -5.516 7.453 -4.461 1 89.69 81 PHE A C 1
ATOM 624 O O . PHE A 1 81 ? -5.559 8.5 -3.811 1 89.69 81 PHE A O 1
ATOM 631 N N . MET A 1 82 ? -4.977 7.422 -5.645 1 87.69 82 MET A N 1
ATOM 632 C CA . MET A 1 82 ? -4.32 8.578 -6.246 1 87.69 82 MET A CA 1
ATOM 633 C C . MET A 1 82 ? -5.332 9.672 -6.57 1 87.69 82 MET A C 1
ATOM 635 O O . MET A 1 82 ? -4.996 10.859 -6.555 1 87.69 82 MET A O 1
ATOM 639 N N . SER A 1 83 ? -6.445 9.234 -6.863 1 86 83 SER A N 1
ATOM 640 C CA . SER A 1 83 ? -7.465 10.195 -7.258 1 86 83 SER A CA 1
ATOM 641 C C . SER A 1 83 ? -7.812 11.133 -6.109 1 86 83 SER A C 1
ATOM 643 O O . SER A 1 83 ? -8.336 12.227 -6.328 1 86 83 SER A O 1
ATOM 645 N N . ILE A 1 84 ? -7.527 10.711 -4.996 1 80.5 84 ILE A N 1
ATOM 646 C CA . ILE A 1 84 ? -7.812 11.516 -3.811 1 80.5 84 ILE A CA 1
ATOM 647 C C . ILE A 1 84 ? -6.875 12.727 -3.771 1 80.5 84 ILE A C 1
ATOM 649 O O . ILE A 1 84 ? -7.223 13.773 -3.221 1 80.5 84 ILE A O 1
ATOM 653 N N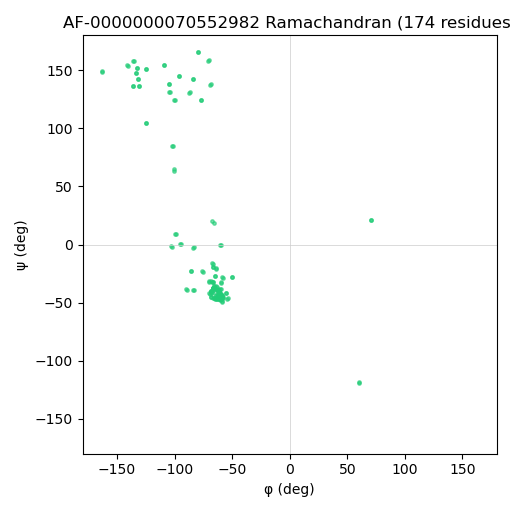 . PHE A 1 85 ? -5.672 12.562 -4.281 1 82.12 85 PHE A N 1
ATOM 654 C CA . PHE A 1 85 ? -4.664 13.617 -4.227 1 82.12 85 PHE A CA 1
ATOM 655 C C . PHE A 1 85 ? -4.762 14.523 -5.445 1 82.12 85 PHE A C 1
ATOM 657 O O . PHE A 1 85 ? -4.18 15.609 -5.465 1 82.12 85 PHE A O 1
ATOM 664 N N . GLY A 1 86 ? -5.02 14.141 -6.754 1 66.38 86 GLY A N 1
ATOM 665 C CA . GLY A 1 86 ? -5.055 14.898 -7.992 1 66.38 86 GLY A CA 1
ATOM 666 C C . GLY A 1 86 ? -6.109 15.992 -7.996 1 66.38 86 GLY A C 1
ATOM 667 O O . GLY A 1 86 ? -6.145 16.828 -8.898 1 66.38 86 GLY A O 1
ATOM 668 N N . LYS A 1 87 ? -7.32 15.945 -7.527 1 54.22 87 LYS A N 1
ATOM 669 C CA . LYS A 1 87 ? -8.266 16.953 -8.008 1 54.22 87 LYS A CA 1
ATOM 670 C C . LYS A 1 87 ? -7.781 18.359 -7.668 1 54.22 87 LYS A C 1
ATOM 672 O O . LYS A 1 87 ? -8.508 19.328 -7.875 1 54.22 87 LYS A O 1
ATOM 677 N N . LYS A 1 88 ? -6.664 18.781 -7.02 1 50.34 88 LYS A N 1
ATOM 678 C CA . LYS A 1 88 ? -6.645 20.219 -6.785 1 50.34 88 LYS A CA 1
ATOM 679 C C . LYS A 1 88 ? -6.555 21 -8.102 1 50.34 88 LYS A C 1
ATOM 681 O O . LYS A 1 88 ? -6.32 22.203 -8.102 1 50.34 88 LYS A O 1
ATOM 686 N N . GLU A 1 89 ? -6.836 20.562 -9.375 1 37.06 89 GLU A N 1
ATOM 687 C CA . GLU A 1 89 ? -7.059 21.719 -10.234 1 37.06 89 GLU A CA 1
ATOM 688 C C . GLU A 1 89 ? -8.258 22.531 -9.758 1 37.06 89 GLU A C 1
ATOM 690 O O . GLU A 1 89 ? -9.242 21.969 -9.258 1 37.06 89 GLU A O 1
ATOM 695 N N . MET B 1 1 ? 14.711 4.793 0.399 1 64.88 1 MET B N 1
ATOM 696 C CA . MET B 1 1 ? 13.391 4.34 0.829 1 64.88 1 MET B CA 1
ATOM 697 C C . MET B 1 1 ? 12.859 3.254 -0.101 1 64.88 1 MET B C 1
ATOM 699 O O . MET B 1 1 ? 13.125 3.279 -1.305 1 64.88 1 MET B O 1
ATOM 703 N N . SER B 1 2 ? 12.281 2.215 0.577 1 81.5 2 SER B N 1
ATOM 704 C CA . SER B 1 2 ? 11.781 1.128 -0.258 1 81.5 2 SER B CA 1
ATOM 705 C C . SER B 1 2 ? 10.289 1.29 -0.542 1 81.5 2 SER B C 1
ATOM 707 O O . SER B 1 2 ? 9.578 1.964 0.205 1 81.5 2 SER B O 1
ATOM 709 N N . VAL B 1 3 ? 9.852 0.906 -1.703 1 86.12 3 VAL B N 1
ATOM 710 C CA . VAL B 1 3 ? 8.438 0.92 -2.084 1 86.12 3 VAL B CA 1
ATOM 711 C C . VAL B 1 3 ? 7.605 0.224 -1.01 1 86.12 3 VAL B C 1
ATOM 713 O O . VAL B 1 3 ? 6.465 0.613 -0.751 1 86.12 3 VAL B O 1
ATOM 716 N N . GLY B 1 4 ? 8.273 -0.684 -0.346 1 90.5 4 GLY B N 1
ATOM 717 C CA . GLY B 1 4 ? 7.609 -1.409 0.725 1 90.5 4 GLY B CA 1
ATOM 718 C C . GLY B 1 4 ? 7.246 -0.53 1.906 1 90.5 4 GLY B C 1
ATOM 719 O O . GLY B 1 4 ? 6.184 -0.697 2.508 1 90.5 4 GLY B O 1
ATOM 720 N N . SER B 1 5 ? 8.148 0.421 2.201 1 92.69 5 SER B N 1
ATOM 721 C CA . SER B 1 5 ? 7.887 1.334 3.311 1 92.69 5 SER B CA 1
ATOM 722 C C . SER B 1 5 ? 6.688 2.23 3.02 1 92.69 5 SER B C 1
ATOM 724 O O . SER B 1 5 ? 5.91 2.553 3.922 1 92.69 5 SER B O 1
ATOM 726 N N . VAL B 1 6 ? 6.547 2.596 1.808 1 95 6 VAL B N 1
ATOM 727 C CA . VAL B 1 6 ? 5.422 3.428 1.396 1 95 6 VAL B CA 1
ATOM 728 C C . VAL B 1 6 ? 4.117 2.645 1.541 1 95 6 VAL B C 1
ATOM 730 O O . VAL B 1 6 ? 3.16 3.129 2.146 1 95 6 VAL B O 1
ATOM 733 N N . PHE B 1 7 ? 4.141 1.44 1.079 1 94.31 7 PHE B N 1
ATOM 734 C CA . PHE B 1 7 ? 2.928 0.632 1.138 1 94.31 7 PHE B CA 1
ATOM 735 C C . PHE B 1 7 ? 2.555 0.322 2.582 1 94.31 7 PHE B C 1
ATOM 737 O O . PHE B 1 7 ? 1.374 0.326 2.938 1 94.31 7 PHE B O 1
ATOM 744 N N . LYS B 1 8 ? 3.523 0.07 3.332 1 93.62 8 LYS B N 1
ATOM 745 C CA . LYS B 1 8 ? 3.279 -0.161 4.754 1 93.62 8 LYS B CA 1
ATOM 746 C C . LYS B 1 8 ? 2.682 1.076 5.418 1 93.62 8 LYS B C 1
ATOM 748 O O . LYS B 1 8 ? 1.741 0.971 6.207 1 93.62 8 LYS B O 1
ATOM 753 N N . ALA B 1 9 ? 3.221 2.121 5.105 1 95.94 9 ALA B N 1
ATOM 754 C CA . ALA B 1 9 ? 2.768 3.373 5.707 1 95.94 9 ALA B CA 1
ATOM 755 C C . ALA B 1 9 ? 1.309 3.652 5.363 1 95.94 9 ALA B C 1
ATOM 757 O O . ALA B 1 9 ? 0.515 4.012 6.238 1 95.94 9 ALA B O 1
ATOM 758 N N . ILE B 1 10 ? 0.913 3.391 4.137 1 94.94 10 ILE B N 1
ATOM 759 C CA . ILE B 1 10 ? -0.409 3.824 3.695 1 94.94 10 ILE B CA 1
ATOM 760 C C . ILE B 1 10 ? -1.41 2.686 3.871 1 94.94 10 ILE B C 1
ATOM 762 O O . ILE B 1 10 ? -2.584 2.824 3.52 1 94.94 10 ILE B O 1
ATOM 766 N N . SER B 1 11 ? -0.931 1.562 4.383 1 94.19 11 SER B N 1
ATOM 767 C CA . SER B 1 11 ? -1.865 0.483 4.688 1 94.19 11 SER B CA 1
ATOM 768 C C . SER B 1 11 ? -2.803 0.866 5.824 1 94.19 11 SER B C 1
ATOM 770 O O . SER B 1 11 ? -3.846 0.236 6.016 1 94.19 11 SER B O 1
ATOM 772 N N . ASP B 1 12 ? -2.455 1.849 6.605 1 95.19 12 ASP B N 1
ATOM 773 C CA . ASP B 1 12 ? -3.256 2.342 7.723 1 95.19 12 ASP B CA 1
ATOM 774 C C . ASP B 1 12 ? -4.25 3.404 7.258 1 95.19 12 ASP B C 1
ATOM 776 O O . ASP B 1 12 ? -3.865 4.375 6.605 1 95.19 12 ASP B O 1
ATOM 780 N N . PRO B 1 13 ? -5.48 3.234 7.652 1 94.19 13 PRO B N 1
ATOM 781 C CA . PRO B 1 13 ? -6.484 4.195 7.191 1 94.19 13 PRO B CA 1
ATOM 782 C C . PRO B 1 13 ? -6.266 5.598 7.754 1 94.19 13 PRO B C 1
ATOM 784 O O . PRO B 1 13 ? -6.535 6.59 7.07 1 94.19 13 PRO B O 1
ATOM 787 N N . THR B 1 14 ? -5.863 5.664 8.945 1 96.44 14 THR B N 1
ATOM 788 C CA . THR B 1 14 ? -5.637 6.969 9.57 1 96.44 14 THR B CA 1
ATOM 789 C C . THR B 1 14 ? -4.535 7.73 8.836 1 96.44 14 THR B C 1
ATOM 791 O O . THR B 1 14 ? -4.676 8.922 8.562 1 96.44 14 THR B O 1
ATOM 794 N N . ARG B 1 15 ? -3.512 7.023 8.523 1 96.81 15 ARG B N 1
ATOM 795 C CA . ARG B 1 15 ? -2.41 7.66 7.809 1 96.81 15 ARG B CA 1
ATOM 796 C C . ARG B 1 15 ? -2.846 8.102 6.418 1 96.81 15 ARG B C 1
ATOM 798 O O . ARG B 1 15 ? -2.404 9.141 5.926 1 96.81 15 ARG B O 1
ATOM 805 N N . ARG 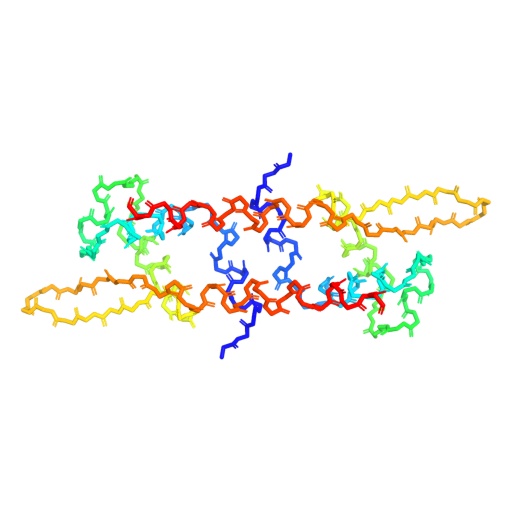B 1 16 ? -3.676 7.32 5.773 1 95.56 16 ARG B N 1
ATOM 806 C CA . ARG B 1 16 ? -4.207 7.746 4.484 1 95.56 16 ARG B CA 1
ATOM 807 C C . ARG B 1 16 ? -5.039 9.016 4.633 1 95.56 16 ARG B C 1
ATOM 809 O O . ARG B 1 16 ? -4.988 9.906 3.777 1 95.56 16 ARG B O 1
ATOM 816 N N . GLU B 1 17 ? -5.766 9.141 5.637 1 95.88 17 GLU B N 1
ATOM 817 C CA . GLU B 1 17 ? -6.582 10.328 5.887 1 95.88 17 GLU B CA 1
ATOM 818 C C . GLU B 1 17 ? -5.711 11.539 6.191 1 95.88 17 GLU B C 1
ATOM 820 O O . GLU B 1 17 ? -6.031 12.656 5.781 1 95.88 17 GLU B O 1
ATOM 825 N N . ILE B 1 18 ? -4.695 11.312 6.93 1 97.69 18 ILE B N 1
ATOM 826 C CA . ILE B 1 18 ? -3.76 12.398 7.223 1 97.69 18 ILE B CA 1
ATOM 827 C C . ILE B 1 18 ? -3.178 12.945 5.922 1 97.69 18 ILE B C 1
ATOM 829 O O . ILE B 1 18 ? -3.094 14.156 5.734 1 97.69 18 ILE B O 1
ATOM 833 N N . LEU B 1 19 ? -2.822 12.062 5.039 1 97.25 19 LEU B N 1
ATOM 834 C CA . LEU B 1 19 ? -2.266 12.477 3.76 1 97.25 19 LEU B CA 1
ATOM 835 C C . LEU B 1 19 ? -3.285 13.273 2.955 1 97.25 19 LEU B C 1
ATOM 837 O O . LEU B 1 19 ? -2.932 14.25 2.291 1 97.25 19 LEU B O 1
ATOM 841 N N . LYS B 1 20 ? -4.477 12.867 3.004 1 95.38 20 LYS B N 1
ATOM 842 C CA . LYS B 1 20 ? -5.547 13.586 2.32 1 95.38 20 LYS B CA 1
ATOM 843 C C . LYS B 1 20 ? -5.668 15.016 2.848 1 95.38 20 LYS B C 1
ATOM 845 O O . LYS B 1 20 ? -5.793 15.961 2.068 1 95.38 20 LYS B O 1
ATOM 850 N N . LEU B 1 21 ? -5.629 15.078 4.094 1 96.19 21 LEU B N 1
ATOM 851 C CA . LEU B 1 21 ? -5.711 16.391 4.738 1 96.19 21 LEU B CA 1
ATOM 852 C C . LEU B 1 21 ? -4.547 17.281 4.309 1 96.19 21 LEU B C 1
ATOM 854 O O . LEU B 1 21 ? -4.746 18.438 3.943 1 96.19 21 LEU B O 1
ATOM 858 N N . LEU B 1 22 ? -3.379 16.719 4.246 1 97.25 22 LEU B N 1
ATOM 859 C CA . LEU B 1 22 ? -2.17 17.484 3.938 1 97.25 22 LEU B CA 1
ATOM 860 C C . LEU B 1 22 ? -2.107 17.812 2.451 1 97.25 22 LEU B C 1
ATOM 862 O O . LEU B 1 22 ? -1.351 18.703 2.043 1 97.25 22 LEU B O 1
ATOM 866 N N . ASN B 1 23 ? -2.787 17.031 1.741 1 95.5 23 ASN B N 1
ATOM 867 C CA . ASN B 1 23 ? -2.881 17.359 0.322 1 95.5 23 ASN B CA 1
ATOM 868 C C . ASN B 1 23 ? -3.625 18.672 0.095 1 95.5 23 ASN B C 1
ATOM 870 O O . ASN B 1 23 ? -3.404 19.344 -0.91 1 95.5 23 ASN B O 1
ATOM 874 N N . GLU B 1 24 ? -4.469 19.016 0.947 1 94.5 24 GLU B N 1
ATOM 875 C CA . GLU B 1 24 ? -5.246 20.25 0.846 1 94.5 24 GLU B CA 1
ATOM 876 C C . GLU B 1 24 ? -4.465 21.438 1.381 1 94.5 24 GLU B C 1
ATOM 878 O O . GLU B 1 24 ? -4.578 22.547 0.855 1 94.5 24 GLU B O 1
ATOM 883 N N . LYS B 1 25 ? -3.758 21.219 2.445 1 95.81 25 LYS B N 1
ATOM 884 C CA . LYS B 1 25 ? -3.018 22.297 3.086 1 95.81 25 LYS B CA 1
ATOM 885 C C . LYS B 1 25 ? -1.957 21.75 4.039 1 95.81 25 LYS B C 1
ATOM 887 O O . LYS B 1 25 ? -2.148 20.703 4.648 1 95.81 25 LYS B O 1
ATOM 892 N N . ASP B 1 26 ? -0.853 22.484 4.18 1 97.69 26 ASP B N 1
ATOM 893 C CA . ASP B 1 26 ? 0.132 22.188 5.215 1 97.69 26 ASP B CA 1
ATOM 894 C C . ASP B 1 26 ? -0.426 22.469 6.605 1 97.69 26 ASP B C 1
ATOM 896 O O . ASP B 1 26 ? -1.106 23.484 6.805 1 97.69 26 ASP B O 1
ATOM 900 N N . LEU B 1 27 ? -0.171 21.609 7.535 1 97.94 27 LEU B N 1
ATOM 901 C CA . LEU B 1 27 ? -0.759 21.766 8.859 1 97.94 27 LEU B CA 1
ATOM 902 C C . LEU B 1 27 ? 0.241 21.391 9.945 1 97.94 27 LEU B C 1
ATOM 904 O O . LEU B 1 27 ? 1.152 20.594 9.711 1 97.94 27 LEU B O 1
ATOM 908 N N . SER B 1 28 ? 0.026 21.984 11.109 1 97.5 28 SER B N 1
ATOM 909 C CA . SER B 1 28 ? 0.768 21.562 12.289 1 97.5 28 SER B CA 1
ATOM 910 C C . SER B 1 28 ? 0.172 20.297 12.891 1 97.5 28 SER B C 1
ATOM 912 O O . SER B 1 28 ? -0.949 19.906 12.547 1 97.5 28 SER B O 1
ATOM 914 N N . ALA B 1 29 ? 0.968 19.641 13.812 1 96.31 29 ALA B N 1
ATOM 915 C CA . ALA B 1 29 ? 0.458 18.453 14.492 1 96.31 29 ALA B CA 1
ATOM 916 C C . ALA B 1 29 ? -0.858 18.75 15.203 1 96.31 29 ALA B C 1
ATOM 918 O O . ALA B 1 29 ? -1.775 17.922 15.195 1 96.31 29 ALA B O 1
ATOM 919 N N . GLY B 1 30 ? -0.89 19.906 15.82 1 95.5 30 GLY B N 1
ATOM 920 C CA . GLY B 1 30 ? -2.102 20.312 16.516 1 95.5 30 GLY B CA 1
ATOM 921 C C . GLY B 1 30 ? -3.293 20.469 15.586 1 95.5 30 GLY B C 1
ATOM 922 O O . GLY B 1 30 ? -4.398 20.031 15.906 1 95.5 30 GLY B O 1
ATOM 923 N N . GLU B 1 31 ? -3.105 21.125 14.492 1 96.94 31 GLU B N 1
ATOM 924 C CA . GLU B 1 31 ? -4.164 21.328 13.5 1 96.94 31 GLU B CA 1
ATOM 925 C C . GLU B 1 31 ? -4.633 19.984 12.93 1 96.94 31 GLU B C 1
ATOM 927 O O . GLU B 1 31 ? -5.824 19.797 12.688 1 96.94 31 GLU B O 1
ATOM 932 N N . ILE B 1 32 ? -3.711 19.125 12.688 1 97.75 32 ILE B N 1
ATOM 933 C CA . ILE B 1 32 ? -4.062 17.781 12.211 1 97.75 32 ILE B CA 1
ATOM 934 C C . ILE B 1 32 ? -4.906 17.062 13.266 1 97.75 32 ILE B C 1
ATOM 936 O O . ILE B 1 32 ? -5.93 16.469 12.938 1 97.75 32 ILE B O 1
ATOM 940 N N . ALA B 1 33 ? -4.539 17.141 14.484 1 96.88 33 ALA B N 1
ATOM 941 C CA . ALA B 1 33 ? -5.203 16.453 15.594 1 96.88 33 ALA B CA 1
ATOM 942 C C . ALA B 1 33 ? -6.672 16.859 15.688 1 96.88 33 ALA B C 1
ATOM 944 O O . ALA B 1 33 ? -7.52 16.062 16.094 1 96.88 33 ALA B O 1
ATOM 945 N N . GLU B 1 34 ? -6.953 18.078 15.242 1 96.88 34 GLU B N 1
ATOM 946 C CA . GLU B 1 34 ? -8.312 18.609 15.312 1 96.88 34 GLU B CA 1
ATOM 947 C C . GLU B 1 34 ? -9.25 17.844 14.383 1 96.88 34 GLU B C 1
ATOM 949 O O . GLU B 1 34 ? -10.469 17.891 14.531 1 96.88 34 GLU B O 1
ATOM 954 N N . HIS B 1 35 ? -8.68 17.125 13.492 1 96.62 35 HIS B N 1
ATOM 955 C CA . HIS B 1 35 ? -9.484 16.438 12.492 1 96.62 35 HIS B CA 1
ATOM 956 C C . HIS B 1 35 ? -9.617 14.953 12.82 1 96.62 35 HIS B C 1
ATOM 958 O O . HIS B 1 35 ? -10.281 14.203 12.102 1 96.62 35 HIS B O 1
ATOM 964 N N . PHE B 1 36 ? -9.008 14.477 13.891 1 96.56 36 PHE B N 1
ATOM 965 C CA . PHE B 1 36 ? -9.008 13.062 14.242 1 96.56 36 PHE B CA 1
ATOM 966 C C . PHE B 1 36 ? -9.344 12.867 15.711 1 96.56 36 PHE B C 1
ATOM 968 O O . PHE B 1 36 ? -9.117 13.766 16.531 1 96.56 36 PHE B O 1
ATOM 975 N N . ASP B 1 37 ? -9.922 11.695 15.953 1 95.75 37 ASP B N 1
ATOM 976 C CA . ASP B 1 37 ? -10.164 11.289 17.344 1 95.75 37 ASP B CA 1
ATOM 977 C C . ASP B 1 37 ? -9.102 10.312 17.828 1 95.75 37 ASP B C 1
ATOM 979 O O . ASP B 1 37 ? -9.398 9.148 18.094 1 95.75 37 ASP B O 1
ATOM 983 N N . ILE B 1 38 ? -7.902 10.727 17.891 1 94.44 38 ILE B N 1
ATOM 984 C CA . ILE B 1 38 ? -6.793 9.891 18.344 1 94.44 38 ILE B CA 1
ATOM 985 C C . ILE B 1 38 ? -5.91 10.68 19.297 1 94.44 38 ILE B C 1
ATOM 987 O O . ILE B 1 38 ? -5.977 11.906 19.344 1 94.44 38 ILE B O 1
ATOM 991 N N . SER B 1 39 ? -5.172 9.984 20.109 1 96.31 39 SER B N 1
ATOM 992 C CA . SER B 1 39 ? -4.289 10.609 21.094 1 96.31 39 SER B CA 1
ATOM 993 C C . SER B 1 39 ? -3.102 11.289 20.406 1 96.31 39 SER B C 1
ATOM 995 O O . SER B 1 39 ? -2.762 10.969 19.266 1 96.31 39 SER B O 1
ATOM 997 N N . LYS B 1 40 ? -2.518 12.219 21.109 1 95.31 40 LYS B N 1
ATOM 998 C CA . LYS B 1 40 ? -1.322 12.906 20.609 1 95.31 40 LYS B CA 1
ATOM 999 C C . LYS B 1 40 ? -0.193 11.914 20.344 1 95.31 40 LYS B C 1
ATOM 1001 O O . LYS B 1 40 ? 0.465 11.977 19.312 1 95.31 40 LYS B O 1
ATOM 1006 N N . PRO B 1 41 ? 0.023 10.977 21.281 1 96.81 41 PRO B N 1
ATOM 1007 C CA . PRO B 1 41 ? 1.064 9.984 20.984 1 96.81 41 PRO B CA 1
ATOM 1008 C C . PRO B 1 41 ? 0.778 9.18 19.719 1 96.81 41 PRO B C 1
ATOM 1010 O O . PRO B 1 41 ? 1.698 8.867 18.969 1 96.81 41 PRO B O 1
ATOM 1013 N N . ALA B 1 42 ? -0.456 8.844 19.5 1 97.5 42 ALA B N 1
ATOM 1014 C CA . ALA B 1 42 ? -0.827 8.102 18.297 1 97.5 42 ALA B CA 1
ATOM 1015 C C . ALA B 1 42 ? -0.564 8.93 17.031 1 97.5 42 ALA B C 1
ATOM 1017 O O . ALA B 1 42 ? -0.017 8.422 16.047 1 97.5 42 ALA B O 1
ATOM 1018 N N . LEU B 1 43 ? -0.991 10.148 17.078 1 97.75 43 LEU B N 1
ATOM 1019 C CA . LEU B 1 43 ? -0.771 11.039 15.953 1 97.75 43 LEU B CA 1
ATOM 1020 C C . LEU B 1 43 ? 0.718 11.18 15.648 1 97.75 43 LEU B C 1
ATOM 1022 O O . LEU B 1 43 ? 1.129 11.117 14.484 1 97.75 43 LEU B O 1
ATOM 1026 N N . THR B 1 44 ? 1.433 11.445 16.672 1 97.38 44 THR B N 1
ATOM 1027 C CA . THR B 1 44 ? 2.879 11.562 16.516 1 97.38 44 THR B CA 1
ATOM 1028 C C . THR B 1 44 ? 3.455 10.32 15.852 1 97.38 44 THR B C 1
ATOM 1030 O O . THR B 1 44 ? 4.27 10.422 14.93 1 97.38 44 THR B O 1
ATOM 1033 N N . LYS B 1 45 ? 3.037 9.148 16.328 1 98.06 45 LYS B N 1
ATOM 1034 C CA . LYS B 1 45 ? 3.496 7.891 15.75 1 98.06 45 LYS B CA 1
ATOM 1035 C C . LYS B 1 45 ? 3.148 7.809 14.266 1 98.06 45 LYS B C 1
ATOM 1037 O O . LYS B 1 45 ? 3.979 7.406 13.453 1 98.06 45 LYS B O 1
ATOM 1042 N N . HIS B 1 46 ? 1.932 8.156 13.93 1 98.25 46 HIS B N 1
ATOM 1043 C CA . HIS B 1 46 ? 1.517 8.141 12.531 1 98.25 46 HIS B CA 1
ATOM 1044 C C . HIS B 1 46 ? 2.383 9.078 11.695 1 98.25 46 HIS B C 1
ATOM 1046 O O . HIS B 1 46 ? 2.855 8.695 10.617 1 98.25 46 HIS B O 1
ATOM 1052 N N . LEU B 1 47 ? 2.584 10.289 12.203 1 98.25 47 LEU B N 1
ATOM 1053 C CA . LEU B 1 47 ? 3.373 11.281 11.477 1 98.25 47 LEU B CA 1
ATOM 1054 C C . LEU B 1 47 ? 4.816 10.812 11.312 1 98.25 47 LEU B C 1
ATOM 1056 O O . LEU B 1 47 ? 5.43 11.047 10.266 1 98.25 47 LEU B O 1
ATOM 1060 N N . ASN B 1 48 ? 5.355 10.148 12.297 1 98 48 ASN B N 1
ATOM 1061 C CA . ASN B 1 48 ? 6.711 9.617 12.211 1 98 48 ASN B CA 1
ATOM 1062 C C . ASN B 1 48 ? 6.82 8.539 11.133 1 98 48 ASN B C 1
ATOM 1064 O O . ASN B 1 48 ? 7.781 8.523 10.359 1 98 48 ASN B O 1
ATOM 1068 N N . ILE B 1 49 ? 5.883 7.648 11.133 1 97.75 49 ILE B N 1
ATOM 1069 C CA . ILE B 1 49 ? 5.871 6.586 10.133 1 97.75 49 ILE B CA 1
ATOM 1070 C C . ILE B 1 49 ? 5.801 7.195 8.734 1 97.75 49 ILE B C 1
ATOM 1072 O O . ILE B 1 49 ? 6.531 6.777 7.832 1 97.75 49 ILE B O 1
ATOM 10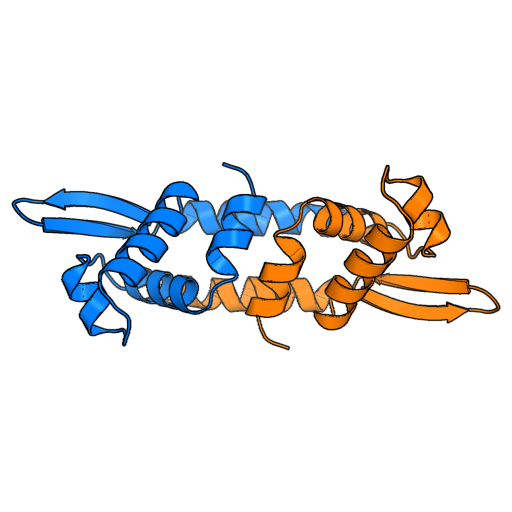76 N N . LEU B 1 50 ? 4.957 8.203 8.57 1 98 50 LEU B N 1
ATOM 1077 C CA . LEU B 1 50 ? 4.801 8.859 7.277 1 98 50 LEU B CA 1
ATOM 1078 C C . LEU B 1 50 ? 6.078 9.602 6.883 1 98 50 LEU B C 1
ATOM 1080 O O . LEU B 1 50 ? 6.457 9.602 5.711 1 98 50 LEU B O 1
ATOM 1084 N N . ARG B 1 51 ? 6.699 10.172 7.848 1 97.19 51 ARG B N 1
ATOM 1085 C CA . ARG B 1 51 ? 7.957 10.867 7.594 1 97.19 51 ARG B CA 1
ATOM 1086 C C . ARG B 1 51 ? 9.055 9.883 7.215 1 97.19 51 ARG B C 1
ATOM 1088 O O . ARG B 1 51 ? 9.82 10.125 6.277 1 97.19 51 ARG B O 1
ATOM 1095 N N . GLU B 1 52 ? 9.172 8.82 7.91 1 96.62 52 GLU B N 1
ATOM 1096 C CA . GLU B 1 52 ? 10.18 7.797 7.629 1 96.62 52 GLU B CA 1
ATOM 1097 C C . GLU B 1 52 ? 10.008 7.227 6.227 1 96.62 52 GLU B C 1
ATOM 1099 O O . GLU B 1 52 ? 10.992 6.875 5.57 1 96.62 52 GLU B O 1
ATOM 1104 N N . ALA B 1 53 ? 8.789 7.184 5.805 1 96.81 53 ALA B N 1
ATOM 1105 C CA . ALA B 1 53 ? 8.492 6.703 4.461 1 96.81 53 ALA B CA 1
ATOM 1106 C C . ALA B 1 53 ? 8.648 7.82 3.432 1 96.81 53 ALA B C 1
ATOM 1108 O O . ALA B 1 53 ? 8.352 7.633 2.25 1 96.81 53 ALA B O 1
ATOM 1109 N N . GLU B 1 54 ? 8.953 8.984 3.893 1 97.44 54 GLU B N 1
ATOM 1110 C CA . GLU B 1 54 ? 9.219 10.164 3.08 1 97.44 54 GLU B CA 1
ATOM 1111 C C . GLU B 1 54 ? 7.945 10.68 2.42 1 97.44 54 GLU B C 1
ATOM 1113 O O . GLU B 1 54 ? 8.008 11.391 1.413 1 97.44 54 GLU B O 1
ATOM 1118 N N . LEU B 1 55 ? 6.871 10.344 2.941 1 97.5 55 LEU B N 1
ATOM 1119 C CA . LEU B 1 55 ? 5.586 10.773 2.402 1 97.5 55 LEU B CA 1
ATOM 1120 C C . LEU B 1 55 ? 5.199 12.141 2.951 1 97.5 55 LEU B C 1
ATOM 1122 O O . LEU B 1 55 ? 4.34 12.82 2.385 1 97.5 55 LEU B O 1
ATOM 1126 N N . VAL B 1 56 ? 5.773 12.477 4.086 1 98.12 56 VAL B N 1
ATOM 1127 C CA . VAL B 1 56 ? 5.52 13.742 4.758 1 98.12 56 VAL B CA 1
ATOM 1128 C C . VAL B 1 56 ? 6.848 14.398 5.137 1 98.12 56 VAL B C 1
ATOM 1130 O O . VAL B 1 56 ? 7.785 13.719 5.555 1 98.12 56 VAL B O 1
ATOM 1133 N N . SER B 1 57 ? 6.875 15.609 4.902 1 98.06 57 SER B N 1
ATOM 1134 C CA . SER B 1 57 ? 7.984 16.422 5.391 1 98.06 57 SER B CA 1
ATOM 1135 C C . SER B 1 57 ? 7.535 17.344 6.52 1 98.06 57 SER B C 1
ATOM 1137 O O . SER B 1 57 ? 6.348 17.641 6.648 1 98.06 57 SER B O 1
ATOM 1139 N N . SER B 1 58 ? 8.477 17.688 7.309 1 97.62 58 SER B N 1
ATOM 1140 C CA . SER B 1 58 ? 8.188 18.641 8.383 1 97.62 58 SER B CA 1
ATOM 1141 C C . SER B 1 58 ? 9.219 19.75 8.43 1 97.62 58 SER B C 1
ATOM 1143 O O . SER B 1 58 ? 10.398 19.531 8.125 1 97.62 58 SER B O 1
ATOM 1145 N N . GLU B 1 59 ? 8.727 20.922 8.719 1 96.69 59 GLU B N 1
ATOM 1146 C CA . GLU B 1 59 ? 9.578 22.109 8.867 1 96.69 59 GLU B CA 1
ATOM 1147 C C . GLU B 1 59 ? 9.172 22.922 10.094 1 96.69 59 GLU B C 1
ATOM 1149 O O . GLU B 1 59 ? 7.98 23.125 10.344 1 96.69 59 GLU B O 1
ATOM 1154 N N . LYS B 1 60 ? 10.211 23.344 10.805 1 95.75 60 LYS B N 1
ATOM 1155 C CA . LYS B 1 60 ? 9.938 24.188 11.961 1 95.75 60 LYS B CA 1
ATOM 1156 C C . LYS B 1 60 ? 9.617 25.625 11.531 1 95.75 60 LYS B C 1
ATOM 1158 O O . LYS B 1 60 ? 10.352 26.203 10.727 1 95.75 60 LYS B O 1
ATOM 1163 N N . GLN B 1 61 ? 8.555 26.047 11.938 1 94.12 61 GLN B N 1
ATOM 1164 C CA . GLN B 1 61 ? 8.164 27.438 11.742 1 94.12 61 GLN B CA 1
ATOM 1165 C C . GLN B 1 61 ? 7.816 28.109 13.07 1 94.12 61 GLN B C 1
ATOM 1167 O O . GLN B 1 61 ? 6.703 27.953 13.578 1 94.12 61 GLN B O 1
ATOM 1172 N N . GLY B 1 62 ? 8.734 28.969 13.578 1 92.38 62 GLY B N 1
ATOM 1173 C CA . GLY B 1 62 ? 8.539 29.516 14.906 1 92.38 62 GLY B CA 1
ATOM 1174 C C . GLY B 1 62 ? 8.469 28.438 15.984 1 92.38 62 GLY B C 1
ATOM 1175 O O . GLY B 1 62 ? 9.383 27.625 16.125 1 92.38 62 GLY B O 1
ATOM 1176 N N . ASN B 1 63 ? 7.316 28.375 16.688 1 91.62 63 ASN B N 1
ATOM 1177 C CA . ASN B 1 63 ? 7.133 27.422 17.781 1 91.62 63 ASN B CA 1
ATOM 1178 C C . ASN B 1 63 ? 6.367 26.188 17.312 1 91.62 63 ASN B C 1
ATOM 1180 O O . ASN B 1 63 ? 6.004 25.328 18.141 1 91.62 63 ASN B O 1
ATOM 1184 N N . PHE B 1 64 ? 6.18 26.125 15.992 1 91.69 64 PHE B N 1
ATOM 1185 C CA . PHE B 1 64 ? 5.371 25.016 15.492 1 91.69 64 PHE B CA 1
ATOM 1186 C C . PHE B 1 64 ? 6.133 24.219 14.445 1 91.69 64 PHE B C 1
ATOM 1188 O O . PHE B 1 64 ? 7.062 24.734 13.82 1 91.69 64 PHE B O 1
ATOM 1195 N N . VAL B 1 65 ? 5.781 22.969 14.406 1 96.31 65 VAL B N 1
ATOM 1196 C CA . VAL B 1 65 ? 6.25 22.125 13.312 1 96.31 65 VAL B CA 1
ATOM 1197 C C . VAL B 1 65 ? 5.152 21.984 12.266 1 96.31 65 VAL B C 1
ATOM 1199 O O . VAL B 1 65 ? 4.035 21.562 12.586 1 96.31 65 VAL B O 1
ATOM 1202 N N . ILE B 1 66 ? 5.504 22.359 10.977 1 98.12 66 ILE B N 1
ATOM 1203 C CA . ILE B 1 66 ? 4.523 22.312 9.898 1 98.12 66 ILE B CA 1
ATOM 1204 C C . ILE B 1 66 ? 4.793 21.094 9.016 1 98.12 66 ILE B C 1
ATOM 1206 O O . ILE B 1 66 ? 5.93 20.859 8.594 1 98.12 66 ILE B O 1
ATOM 1210 N N . TYR B 1 67 ? 3.746 20.344 8.75 1 98.38 67 TYR B N 1
ATOM 1211 C CA . TYR B 1 67 ? 3.834 19.141 7.945 1 98.38 67 TYR B CA 1
ATOM 1212 C C . TYR B 1 67 ? 3.271 19.359 6.547 1 98.38 67 TYR B C 1
ATOM 1214 O O . TYR B 1 67 ? 2.248 20.031 6.387 1 98.38 67 TYR B O 1
ATOM 1222 N N . SER B 1 68 ? 3.969 18.812 5.547 1 98 68 SER B N 1
ATOM 1223 C CA . SER B 1 68 ? 3.562 18.875 4.145 1 98 68 SER B CA 1
ATOM 1224 C C . SER B 1 68 ? 3.682 17.5 3.479 1 98 68 SER B C 1
ATOM 1226 O O . SER B 1 68 ? 4.574 16.719 3.812 1 98 68 SER B O 1
ATOM 1228 N N . ILE B 1 69 ? 2.793 17.266 2.549 1 97.19 69 ILE B N 1
ATOM 1229 C CA . ILE B 1 69 ? 2.805 15.984 1.864 1 97.19 69 ILE B CA 1
ATOM 1230 C C . ILE B 1 69 ? 3.816 16.016 0.721 1 97.19 69 ILE B C 1
ATOM 1232 O O . ILE B 1 69 ? 4.004 17.047 0.079 1 97.19 69 ILE B O 1
ATOM 1236 N N . ASN B 1 70 ? 4.48 14.875 0.557 1 96.06 70 ASN B N 1
ATOM 1237 C CA . ASN B 1 70 ? 5.312 14.641 -0.621 1 96.06 70 ASN B CA 1
ATOM 1238 C C . ASN B 1 70 ? 4.605 13.742 -1.631 1 96.06 70 ASN B C 1
ATOM 1240 O O . ASN B 1 70 ? 4.93 12.555 -1.748 1 96.06 70 ASN B O 1
ATOM 1244 N N . VAL B 1 71 ? 3.801 14.297 -2.447 1 92.19 71 VAL B N 1
ATOM 1245 C CA . VAL B 1 71 ? 2.955 13.555 -3.371 1 92.19 71 VAL B CA 1
ATOM 1246 C C . VAL B 1 71 ? 3.824 12.844 -4.41 1 92.19 71 VAL B C 1
ATOM 1248 O O . VAL B 1 71 ? 3.504 11.742 -4.848 1 92.19 71 VAL B O 1
ATOM 1251 N N . THR B 1 72 ? 4.91 13.477 -4.719 1 92.31 72 THR B N 1
ATOM 1252 C CA . THR B 1 72 ? 5.789 12.922 -5.742 1 92.31 72 THR B CA 1
ATOM 1253 C C . THR B 1 72 ? 6.328 11.562 -5.316 1 92.31 72 THR B C 1
ATOM 1255 O O . THR B 1 72 ? 6.457 10.656 -6.141 1 92.31 72 THR B O 1
ATOM 1258 N N . VAL B 1 73 ? 6.633 11.469 -4.07 1 93.75 73 VAL B N 1
ATOM 1259 C CA . VAL B 1 73 ? 7.141 10.211 -3.543 1 93.75 73 VAL B CA 1
ATOM 1260 C C . VAL B 1 73 ? 6.074 9.125 -3.689 1 93.75 73 VAL B C 1
ATOM 1262 O O . VAL B 1 73 ? 6.375 8 -4.113 1 93.75 73 VAL B O 1
ATOM 1265 N N . LEU B 1 74 ? 4.918 9.453 -3.332 1 91.81 74 LEU B N 1
ATOM 1266 C CA . LEU B 1 74 ? 3.793 8.531 -3.455 1 91.81 74 LEU B CA 1
ATOM 1267 C C . LEU B 1 74 ? 3.574 8.133 -4.91 1 91.81 74 LEU B C 1
ATOM 1269 O O . LEU B 1 74 ? 3.42 6.949 -5.215 1 91.81 74 LEU B O 1
ATOM 1273 N N . GLN B 1 75 ? 3.566 9.055 -5.773 1 91.06 75 GLN B N 1
ATOM 1274 C CA . GLN B 1 75 ? 3.357 8.82 -7.199 1 91.06 75 GLN B CA 1
ATOM 1275 C C . GLN B 1 75 ? 4.438 7.898 -7.766 1 91.06 75 GLN B C 1
ATOM 1277 O O . GLN B 1 75 ? 4.137 6.984 -8.531 1 91.06 75 GLN B O 1
ATOM 1282 N N . GLN B 1 76 ? 5.637 8.164 -7.406 1 92.56 76 GLN B N 1
ATOM 1283 C CA . GLN B 1 76 ? 6.75 7.359 -7.887 1 92.56 76 GLN B CA 1
ATOM 1284 C C . GLN B 1 76 ? 6.641 5.918 -7.395 1 92.56 76 GLN B C 1
ATOM 1286 O O . GLN B 1 76 ? 6.871 4.977 -8.156 1 92.56 76 GLN B O 1
ATOM 1291 N N . ALA B 1 77 ? 6.312 5.809 -6.164 1 92.12 77 ALA B N 1
ATOM 1292 C CA . ALA B 1 77 ? 6.172 4.473 -5.594 1 92.12 77 ALA B CA 1
ATOM 1293 C C . ALA B 1 77 ? 5.082 3.682 -6.312 1 92.12 77 ALA B C 1
ATOM 1295 O O . ALA B 1 77 ? 5.305 2.541 -6.723 1 92.12 77 ALA B O 1
ATOM 1296 N N . LEU B 1 78 ? 3.943 4.32 -6.516 1 90.19 78 LEU B N 1
ATOM 1297 C CA . LEU B 1 78 ? 2.805 3.65 -7.133 1 90.19 78 LEU B CA 1
ATOM 1298 C C . LEU B 1 78 ? 3.076 3.365 -8.609 1 90.19 78 LEU B C 1
ATOM 1300 O O . LEU B 1 78 ? 2.781 2.273 -9.094 1 90.19 78 LEU B O 1
ATOM 1304 N N . SER B 1 79 ? 3.646 4.316 -9.258 1 89.31 79 SER B N 1
ATOM 1305 C CA . SER B 1 79 ? 3.957 4.133 -10.672 1 89.31 79 SER B CA 1
ATOM 1306 C C . SER B 1 79 ? 5.039 3.076 -10.867 1 89.31 79 SER B C 1
ATOM 1308 O O . SER B 1 79 ? 4.957 2.262 -11.789 1 89.31 79 SER B O 1
ATOM 1310 N N . GLY B 1 80 ? 5.984 3.104 -10.07 1 88.88 80 GLY B N 1
ATOM 1311 C CA . GLY B 1 80 ? 7.043 2.105 -10.125 1 88.88 80 GLY B CA 1
ATOM 1312 C C . GLY B 1 80 ? 6.539 0.69 -9.914 1 88.88 80 GLY B C 1
ATOM 1313 O O . GLY B 1 80 ? 6.922 -0.227 -10.641 1 88.88 80 GLY B O 1
ATOM 1314 N N . PHE B 1 81 ? 5.715 0.631 -9.008 1 89.62 81 PHE B N 1
ATOM 1315 C CA . PHE B 1 81 ? 5.148 -0.684 -8.727 1 89.62 81 PHE B CA 1
ATOM 1316 C C . PHE B 1 81 ? 4.27 -1.15 -9.883 1 89.62 81 PHE B C 1
ATOM 1318 O O . PHE B 1 81 ? 4.34 -2.309 -10.297 1 89.62 81 PHE B O 1
ATOM 1325 N N . MET B 1 82 ? 3.496 -0.287 -10.461 1 87.62 82 MET B N 1
ATOM 1326 C CA . MET B 1 82 ? 2.605 -0.626 -11.57 1 87.62 82 MET B CA 1
ATOM 1327 C C . MET B 1 82 ? 3.402 -0.979 -12.82 1 87.62 82 MET B C 1
ATOM 1329 O O . MET B 1 82 ? 2.955 -1.781 -13.641 1 87.62 82 MET B O 1
ATOM 1333 N N . SER B 1 83 ? 4.457 -0.358 -12.906 1 85.88 83 SER B N 1
ATOM 1334 C CA . SER B 1 83 ? 5.262 -0.573 -14.109 1 85.88 83 SER B CA 1
ATOM 1335 C C . SER B 1 83 ? 5.75 -2.016 -14.195 1 85.88 83 SER B C 1
ATOM 1337 O O . SER B 1 83 ? 6.086 -2.498 -15.273 1 85.88 83 SER B O 1
ATOM 1339 N N . ILE B 1 84 ? 5.754 -2.635 -13.117 1 80.5 84 ILE B N 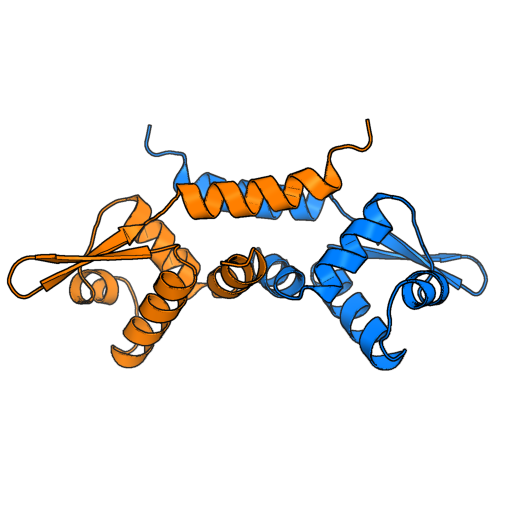1
ATOM 1340 C CA . ILE B 1 84 ? 6.195 -4.023 -13.07 1 80.5 84 ILE B CA 1
ATOM 1341 C C . ILE B 1 84 ? 5.164 -4.918 -13.758 1 80.5 84 ILE B C 1
ATOM 1343 O O . ILE B 1 84 ? 5.508 -5.969 -14.297 1 80.5 84 ILE B O 1
ATOM 1347 N N . PHE B 1 85 ? 3.916 -4.531 -13.68 1 82 85 PHE B N 1
ATOM 1348 C CA . PHE B 1 85 ? 2.836 -5.348 -14.219 1 82 85 PHE B CA 1
ATOM 1349 C C . PHE B 1 85 ? 2.555 -4.98 -15.672 1 82 85 PHE B C 1
ATOM 1351 O O . PHE B 1 85 ? 1.867 -5.715 -16.391 1 82 85 PHE B O 1
ATOM 1358 N N . GLY B 1 86 ? 2.57 -3.701 -16.219 1 66.69 86 GLY B N 1
ATOM 1359 C CA . GLY B 1 86 ? 2.25 -3.234 -17.562 1 66.69 86 GLY B CA 1
ATOM 1360 C C . GLY B 1 86 ? 3.15 -3.828 -18.625 1 66.69 86 GLY B C 1
ATOM 1361 O O . GLY B 1 86 ? 2.91 -3.645 -19.828 1 66.69 86 GLY B O 1
ATOM 1362 N N . LYS B 1 87 ? 4.434 -4.062 -18.578 1 53.97 87 LYS B N 1
ATOM 1363 C CA . LYS B 1 87 ? 5.145 -4.277 -19.828 1 53.97 87 LYS B CA 1
ATOM 1364 C C . LYS B 1 87 ? 4.586 -5.48 -20.594 1 53.97 87 LYS B C 1
ATOM 1366 O O . LYS B 1 87 ? 5.156 -5.914 -21.594 1 53.97 87 LYS B O 1
ATOM 1371 N N . LYS B 1 88 ? 3.586 -6.293 -20.234 1 49.78 88 LYS B N 1
ATOM 1372 C CA . LYS B 1 88 ? 3.445 -7.395 -21.172 1 49.78 88 LYS B CA 1
ATOM 1373 C C . LYS B 1 88 ? 2.959 -6.898 -22.531 1 49.78 88 LYS B C 1
ATOM 1375 O O . LYS B 1 88 ? 2.6 -7.699 -23.406 1 49.78 88 LYS B O 1
ATOM 1380 N N . GLU B 1 89 ? 3.016 -5.629 -23.062 1 36.56 89 GLU B N 1
ATOM 1381 C CA . GLU B 1 89 ? 2.91 -5.703 -24.516 1 36.56 89 GLU B CA 1
ATOM 1382 C C . GLU B 1 89 ? 4.086 -6.473 -25.109 1 36.56 89 GLU B C 1
ATOM 1384 O O . GLU B 1 89 ? 5.203 -6.414 -24.594 1 36.56 89 GLU B O 1
#